Protein AF-A0A3C1BP02-F1 (afdb_monomer_lite)

Sequence (166 aa):
MTGGRTTGGRIFQALFARELRLVLRGGHLMPVLAFVFICVMLMPFGLGPELSLLQRLAPGLLWVIMLMAVLLSLDRMFQADFEDGSLDQLMLLPVALEWAVIAKVCAHFAGILLPVLAMMPLAGLLLNIRPDTVLPVLATLLAGAPALVMLGAIGAALAAGGGGAG

Radius of gyration: 18.83 Å; chains: 1; bounding box: 57×23×52 Å

Foldseek 3Di:
DDDPDPDPPVVLVVLLVVLLVCLQPVPQQVVLLVQLVVQLLCLCVVVDPPLVVLQVCLLVSLVVSLLVSLLSLLLCLCLVCLVVVVVVVLVVDPDDVVSNLVSNLVSSCVNRVVVSLVCQVVSCVSSVHDPVCSVVSSVVCVVCSSVSNVVSNVVSVVVSVVVPPD

Secondary structure (DSSP, 8-state):
---TT--HHHHHHHHHHHHHHHHHHSSTHHHHHHHHHHHHHHHHHHH-S-HHHHHHHHHHHHHHHHHHHHHHHHHHHHHHHHHTTHHHHHHHSSS-HHHHHHHHHHHHIIIIIHHHHHTHHHHHHHTT--HHHHHHHHHHHHHHHHHHHHHHHHHHHHHHHHHT--

Structure (mmCIF, N/CA/C/O backbone):
data_AF-A0A3C1BP02-F1
#
_entry.id   AF-A0A3C1BP02-F1
#
loop_
_atom_site.group_PDB
_atom_site.id
_atom_site.type_symbol
_atom_site.label_atom_id
_atom_site.label_alt_id
_atom_site.label_comp_id
_atom_site.label_asym_id
_atom_site.label_entity_id
_atom_site.label_seq_id
_atom_site.pdbx_PDB_ins_code
_atom_site.Cartn_x
_atom_site.Cartn_y
_atom_site.Cartn_z
_atom_site.occupancy
_atom_site.B_iso_or_equiv
_atom_site.auth_seq_id
_atom_site.auth_comp_id
_atom_site.auth_asym_id
_atom_site.auth_atom_id
_atom_site.pdbx_PDB_model_num
ATOM 1 N N . MET A 1 1 ? -36.016 -9.357 26.126 1.00 48.50 1 MET A N 1
ATOM 2 C CA . MET A 1 1 ? -35.647 -10.488 25.246 1.00 48.50 1 MET A CA 1
ATOM 3 C C . MET A 1 1 ? -36.179 -10.206 23.846 1.00 48.50 1 MET A C 1
ATOM 5 O O . MET A 1 1 ? -37.308 -10.560 23.549 1.00 48.50 1 MET A O 1
ATOM 9 N N . THR A 1 2 ? -35.412 -9.507 23.007 1.00 44.09 2 THR A N 1
ATOM 10 C CA . THR A 1 2 ? -35.818 -9.150 21.636 1.00 44.09 2 THR A CA 1
ATOM 11 C C . THR A 1 2 ? -34.584 -9.046 20.741 1.00 44.09 2 THR A C 1
ATOM 13 O O . THR A 1 2 ? -33.741 -8.184 20.963 1.00 44.09 2 THR A O 1
ATOM 16 N N . GLY A 1 3 ? -34.511 -9.896 19.710 1.00 42.16 3 GLY A N 1
ATOM 17 C CA . GLY A 1 3 ? -33.934 -9.503 18.417 1.00 42.16 3 GLY A CA 1
ATOM 18 C C . GLY A 1 3 ? -32.461 -9.812 18.123 1.00 42.16 3 GLY A C 1
ATOM 19 O O . GLY A 1 3 ? -31.779 -8.966 17.557 1.00 42.16 3 GLY A O 1
ATOM 20 N N . GLY A 1 4 ? -31.972 -11.019 18.423 1.00 55.09 4 GLY A N 1
ATOM 21 C CA . GLY A 1 4 ? -30.609 -11.488 18.114 1.00 55.09 4 GLY A CA 1
ATOM 22 C C . GLY A 1 4 ? -30.261 -11.717 16.629 1.00 55.09 4 GLY A C 1
ATOM 23 O O . GLY A 1 4 ? -29.740 -12.774 16.293 1.00 55.09 4 GLY A O 1
ATOM 24 N N . ARG A 1 5 ? -30.527 -10.765 15.722 1.00 57.31 5 ARG A N 1
ATOM 25 C CA . ARG A 1 5 ? -30.135 -10.866 14.294 1.00 57.31 5 ARG A CA 1
ATOM 26 C C . ARG A 1 5 ? -29.683 -9.553 13.640 1.00 57.31 5 ARG A C 1
ATOM 28 O O . ARG A 1 5 ? -29.678 -9.457 12.413 1.00 57.31 5 ARG A O 1
ATOM 35 N N . THR A 1 6 ? -29.231 -8.553 14.398 1.00 55.62 6 THR A N 1
ATOM 36 C CA . THR A 1 6 ? -28.548 -7.391 13.798 1.00 55.62 6 THR A CA 1
ATOM 37 C C . THR A 1 6 ? -27.096 -7.719 13.433 1.00 55.62 6 THR A C 1
ATOM 39 O O . THR A 1 6 ? -26.147 -7.283 14.067 1.00 55.62 6 THR A O 1
ATOM 42 N N . THR A 1 7 ? -26.968 -8.511 12.367 1.00 67.75 7 THR A N 1
ATOM 43 C CA . THR A 1 7 ? -26.174 -8.164 11.183 1.00 67.75 7 THR A CA 1
ATOM 44 C C . THR A 1 7 ? -24.673 -7.932 11.405 1.00 67.75 7 THR A C 1
ATOM 46 O O . THR A 1 7 ? -24.208 -6.797 11.332 1.00 67.75 7 THR A O 1
ATOM 49 N N . GLY A 1 8 ? -23.880 -9.004 11.532 1.00 70.69 8 GLY A N 1
ATOM 50 C CA . GLY A 1 8 ? -22.408 -8.916 11.473 1.00 70.69 8 GLY A CA 1
ATOM 51 C C . GLY A 1 8 ? -21.897 -8.103 10.269 1.00 70.69 8 GLY A C 1
ATOM 52 O O . GLY A 1 8 ? -20.952 -7.334 10.398 1.00 70.69 8 GLY A O 1
ATOM 53 N N . GLY A 1 9 ? -22.616 -8.139 9.138 1.00 80.38 9 GLY A N 1
ATOM 54 C CA . GLY A 1 9 ? -22.334 -7.285 7.980 1.00 80.38 9 GLY A CA 1
ATOM 55 C C . GLY A 1 9 ? -22.460 -5.774 8.234 1.00 80.38 9 GLY A C 1
ATOM 56 O O . GLY A 1 9 ? -21.659 -5.014 7.709 1.00 80.38 9 GLY A O 1
ATOM 57 N N . ARG A 1 10 ? -23.405 -5.313 9.067 1.00 84.38 10 ARG A N 1
ATOM 58 C CA . ARG A 1 10 ? -23.541 -3.883 9.415 1.00 84.38 10 ARG A CA 1
ATOM 59 C C . ARG A 1 10 ? -22.429 -3.424 10.349 1.00 84.38 10 ARG A C 1
ATOM 61 O O . ARG A 1 10 ? -21.936 -2.313 10.190 1.00 84.38 10 ARG A O 1
ATOM 68 N N . ILE A 1 11 ? -22.035 -4.280 11.292 1.00 85.56 11 ILE A N 1
ATOM 69 C CA . ILE A 1 11 ? -20.910 -4.010 12.195 1.00 85.56 11 ILE A CA 1
ATOM 70 C C . ILE A 1 11 ? -19.625 -3.903 11.372 1.00 85.56 11 ILE A C 1
ATOM 72 O O . ILE A 1 11 ? -18.924 -2.900 11.464 1.00 85.56 11 ILE A O 1
ATOM 76 N N . PHE A 1 12 ? -19.371 -4.874 10.490 1.00 87.62 12 PHE A N 1
ATOM 77 C CA . PHE A 1 12 ? -18.228 -4.843 9.582 1.00 87.62 12 PHE A CA 1
ATOM 78 C C . PHE A 1 12 ? -18.221 -3.594 8.694 1.00 87.62 12 PHE A C 1
ATOM 80 O O . PHE A 1 12 ? -17.201 -2.925 8.598 1.00 87.62 12 PHE A O 1
ATOM 87 N N . GLN A 1 13 ? -19.353 -3.239 8.078 1.00 89.44 13 GLN A N 1
ATOM 88 C CA . GLN A 1 13 ? -19.453 -2.038 7.243 1.00 89.44 13 GLN A CA 1
ATOM 89 C C . GLN A 1 13 ? -19.162 -0.754 8.028 1.00 89.44 13 GLN A C 1
ATOM 91 O O . GLN A 1 13 ? -18.476 0.128 7.514 1.00 89.44 13 GLN A O 1
ATOM 96 N N . ALA A 1 14 ? -19.660 -0.645 9.263 1.00 89.25 14 ALA A N 1
ATOM 97 C CA . ALA A 1 14 ? -19.401 0.508 10.119 1.00 89.25 14 ALA A CA 1
ATOM 98 C C . ALA A 1 14 ? -17.914 0.616 10.492 1.00 89.25 14 ALA A C 1
ATOM 100 O O . ALA A 1 14 ? -17.339 1.701 10.395 1.00 89.25 14 ALA A O 1
ATOM 101 N N . LEU A 1 15 ? -17.288 -0.509 10.853 1.00 89.56 15 LEU A N 1
ATOM 102 C CA . LEU A 1 15 ? -15.855 -0.578 11.136 1.00 89.56 15 LEU A CA 1
ATOM 103 C C . LEU A 1 15 ? -15.041 -0.235 9.888 1.00 89.56 15 LEU A C 1
ATOM 105 O O . LEU A 1 15 ? -14.241 0.689 9.923 1.00 89.56 15 LEU A O 1
ATOM 109 N N . PHE A 1 16 ? -15.310 -0.877 8.752 1.00 92.44 16 PHE A N 1
ATOM 110 C CA . PHE A 1 16 ? -14.607 -0.617 7.497 1.00 92.44 16 PHE A CA 1
ATOM 111 C C . PHE A 1 16 ? -14.701 0.855 7.072 1.00 92.44 16 PHE A C 1
ATOM 113 O O . PHE A 1 16 ? -13.697 1.456 6.702 1.00 92.44 16 PHE A O 1
ATOM 120 N N . ALA A 1 17 ? -15.884 1.471 7.159 1.00 92.56 17 ALA A N 1
ATOM 121 C CA . ALA A 1 17 ? -16.063 2.880 6.810 1.00 92.56 17 ALA A CA 1
ATOM 122 C C . ALA A 1 17 ? -15.319 3.831 7.765 1.00 92.56 17 ALA A C 1
ATOM 124 O O . ALA A 1 17 ? -14.818 4.871 7.326 1.00 92.56 17 ALA A O 1
ATOM 125 N N . ARG A 1 18 ? -15.243 3.489 9.060 1.00 91.31 18 ARG A N 1
ATOM 126 C CA . ARG A 1 18 ? -14.419 4.206 10.043 1.00 91.31 18 ARG A CA 1
ATOM 127 C C . ARG A 1 18 ? -12.943 4.093 9.674 1.00 91.31 18 ARG A C 1
ATOM 129 O O . ARG A 1 18 ? -12.298 5.123 9.505 1.00 91.31 18 ARG A O 1
ATOM 136 N N . GLU A 1 19 ? -12.445 2.873 9.505 1.00 91.44 19 GLU A N 1
ATOM 137 C CA . GLU A 1 19 ? -11.040 2.597 9.198 1.00 91.44 19 GLU A CA 1
ATOM 138 C C . GLU A 1 19 ? -10.611 3.256 7.886 1.00 91.44 19 GLU A C 1
ATOM 140 O O . GLU A 1 19 ? -9.595 3.941 7.837 1.00 91.44 19 GLU A O 1
ATOM 145 N N . LEU A 1 20 ? -11.430 3.166 6.835 1.00 91.50 20 LEU A N 1
ATOM 146 C CA . LEU A 1 20 ? -11.126 3.791 5.549 1.00 91.50 20 LEU A CA 1
ATOM 147 C C . LEU A 1 20 ? -11.023 5.315 5.679 1.00 91.50 20 LEU A C 1
ATOM 149 O O . LEU A 1 20 ? -10.148 5.942 5.087 1.00 91.50 20 LEU A O 1
ATOM 153 N N . ARG A 1 21 ? -11.892 5.930 6.488 1.00 91.75 21 ARG A N 1
ATOM 154 C CA . ARG A 1 21 ? -11.830 7.370 6.761 1.00 91.75 21 ARG A CA 1
ATOM 155 C C . ARG A 1 21 ? -10.572 7.746 7.543 1.00 91.75 21 ARG A C 1
ATOM 157 O O . ARG A 1 21 ? -10.006 8.801 7.268 1.00 91.75 21 ARG A O 1
ATOM 164 N N . LEU A 1 22 ? -10.155 6.921 8.503 1.00 88.69 22 LEU A N 1
ATOM 165 C CA . LEU A 1 22 ? -8.919 7.128 9.259 1.00 88.69 22 LEU A CA 1
ATOM 166 C C . LEU A 1 22 ? -7.699 7.028 8.340 1.00 88.69 22 LEU A C 1
ATOM 168 O O . LEU A 1 22 ? -6.879 7.943 8.332 1.00 88.69 22 LEU A O 1
ATOM 172 N N . VAL A 1 23 ? -7.647 6.003 7.483 1.00 88.75 23 VAL A N 1
ATOM 173 C CA . VAL A 1 23 ? -6.588 5.819 6.479 1.00 88.75 23 VAL A CA 1
ATOM 174 C C . VAL A 1 23 ? -6.457 7.057 5.583 1.00 88.75 23 VAL A C 1
ATOM 176 O O . VAL A 1 23 ? -5.385 7.641 5.448 1.00 88.75 23 VAL A O 1
ATOM 179 N N . LEU A 1 24 ? -7.575 7.538 5.036 1.00 87.75 24 LEU A N 1
ATOM 180 C CA . LEU A 1 24 ? -7.572 8.683 4.123 1.00 87.75 24 LEU A CA 1
ATOM 181 C C . LEU A 1 24 ? -7.225 10.020 4.802 1.00 87.75 24 LEU A C 1
ATOM 183 O O . LEU A 1 24 ? -6.690 10.913 4.148 1.00 87.75 24 LEU A O 1
ATOM 187 N N . ARG A 1 25 ? -7.524 10.186 6.097 1.00 87.56 25 ARG A N 1
ATOM 188 C CA . ARG A 1 25 ? -7.231 11.424 6.846 1.00 87.56 25 ARG A CA 1
ATOM 189 C C . ARG A 1 25 ? -5.865 11.415 7.522 1.00 87.56 25 ARG A C 1
ATOM 191 O O . ARG A 1 25 ? -5.330 12.487 7.781 1.00 87.56 25 ARG A O 1
ATOM 198 N N . GLY A 1 26 ? -5.293 10.241 7.775 1.00 80.69 26 GLY A N 1
ATOM 199 C CA . GLY A 1 26 ? -4.031 10.076 8.494 1.00 80.69 26 GLY A CA 1
ATOM 200 C C . GLY A 1 26 ? -2.782 10.492 7.714 1.00 80.69 26 GLY A C 1
ATOM 201 O O . GLY A 1 26 ? -1.680 10.264 8.196 1.00 80.69 26 GLY A O 1
ATOM 202 N N . GLY A 1 27 ? -2.914 11.032 6.496 1.00 84.44 27 GLY A N 1
ATOM 203 C CA . GLY A 1 27 ? -1.818 11.654 5.736 1.00 84.44 27 GLY A CA 1
ATOM 204 C C . GLY A 1 27 ? -0.707 10.720 5.232 1.00 84.44 27 GLY A C 1
ATOM 205 O O . GLY A 1 27 ? 0.168 11.163 4.495 1.00 84.44 27 GLY A O 1
ATOM 206 N N . HIS A 1 28 ? -0.743 9.431 5.563 1.00 85.50 28 HIS A N 1
ATOM 207 C CA . HIS A 1 28 ? 0.298 8.447 5.236 1.00 85.50 28 HIS A CA 1
ATOM 208 C C . HIS A 1 28 ? 0.231 7.928 3.795 1.00 85.50 28 HIS A C 1
ATOM 210 O O . HIS A 1 28 ? 1.200 7.349 3.310 1.00 85.50 28 HIS A O 1
ATOM 216 N N . LEU A 1 29 ? -0.864 8.183 3.072 1.00 90.88 29 LEU A N 1
ATOM 217 C CA . LEU A 1 29 ? -0.961 7.848 1.651 1.00 90.88 29 LEU A CA 1
ATOM 218 C C . LEU A 1 29 ? 0.102 8.583 0.820 1.00 90.88 29 LEU A C 1
ATOM 220 O O . LEU A 1 29 ? 0.770 7.968 -0.007 1.00 90.88 29 LEU A O 1
ATOM 224 N N . MET A 1 30 ? 0.283 9.887 1.045 1.00 92.94 30 MET A N 1
ATOM 225 C CA . MET A 1 30 ? 1.169 10.706 0.212 1.00 92.94 30 MET A CA 1
ATOM 226 C C . MET A 1 30 ? 2.645 10.271 0.305 1.00 92.94 30 MET A C 1
ATOM 228 O O . MET A 1 30 ? 3.256 10.092 -0.749 1.00 92.94 30 MET A O 1
ATOM 232 N N . PRO A 1 31 ? 3.221 10.011 1.500 1.00 93.56 31 PRO A N 1
ATOM 233 C CA . PRO A 1 31 ? 4.562 9.435 1.615 1.00 93.56 31 PRO A CA 1
ATOM 234 C C . PRO A 1 31 ? 4.720 8.086 0.904 1.00 93.56 31 PRO A C 1
ATOM 236 O O . PRO A 1 31 ? 5.730 7.870 0.240 1.00 93.56 31 PRO A O 1
ATOM 239 N N . VAL A 1 32 ? 3.726 7.194 0.996 1.00 94.62 32 VAL A N 1
ATOM 240 C CA . VAL A 1 32 ? 3.774 5.875 0.341 1.00 94.62 32 VAL A CA 1
ATOM 241 C C . VAL A 1 32 ? 3.761 6.019 -1.182 1.00 94.62 32 VAL A C 1
ATOM 243 O O . VAL A 1 32 ? 4.578 5.399 -1.863 1.00 94.62 32 VAL A O 1
ATOM 246 N N . LEU A 1 33 ? 2.889 6.871 -1.730 1.00 95.38 33 LEU A N 1
ATOM 247 C CA . LEU A 1 33 ? 2.854 7.141 -3.171 1.00 95.38 33 LEU A CA 1
ATOM 248 C C . LEU A 1 33 ? 4.142 7.811 -3.656 1.00 95.38 33 LEU A C 1
ATOM 250 O O . LEU A 1 33 ? 4.671 7.430 -4.699 1.00 95.38 33 LEU A O 1
ATOM 254 N N . ALA A 1 34 ? 4.675 8.768 -2.891 1.00 95.81 34 ALA A N 1
ATOM 255 C CA . ALA A 1 34 ? 5.943 9.415 -3.203 1.00 95.81 34 ALA A CA 1
ATOM 256 C C . ALA A 1 34 ? 7.097 8.403 -3.217 1.00 95.81 34 ALA A C 1
ATOM 258 O O . ALA A 1 34 ? 7.886 8.401 -4.157 1.00 95.81 34 ALA A O 1
ATOM 259 N N . PHE A 1 35 ? 7.163 7.506 -2.229 1.00 95.75 35 PHE A N 1
ATOM 260 C CA . PHE A 1 35 ? 8.159 6.438 -2.177 1.00 95.75 35 PHE A CA 1
ATOM 261 C C . PHE A 1 35 ? 8.087 5.535 -3.414 1.00 95.75 35 PHE A C 1
ATOM 263 O O . PHE A 1 35 ? 9.090 5.361 -4.103 1.00 95.75 35 PHE A O 1
ATOM 270 N N . VAL A 1 36 ? 6.897 5.021 -3.747 1.00 95.88 36 VAL A N 1
ATOM 271 C CA . VAL A 1 36 ? 6.694 4.175 -4.936 1.00 95.88 36 VAL A CA 1
ATOM 272 C C . VAL A 1 36 ? 7.108 4.916 -6.205 1.00 95.88 36 VAL A C 1
ATOM 274 O O . VAL A 1 36 ? 7.849 4.370 -7.021 1.00 95.88 36 VAL A O 1
ATOM 277 N N . PHE A 1 37 ? 6.673 6.167 -6.358 1.00 95.88 37 PHE A N 1
ATOM 278 C CA . PHE A 1 37 ? 7.008 6.996 -7.511 1.00 95.88 37 PHE A CA 1
ATOM 279 C C . PHE A 1 37 ? 8.518 7.209 -7.651 1.00 95.88 37 PHE A C 1
ATOM 281 O O . PHE A 1 37 ? 9.065 7.011 -8.736 1.00 95.88 37 PHE A O 1
ATOM 288 N N . ILE A 1 38 ? 9.199 7.563 -6.557 1.00 95.88 38 ILE A N 1
ATOM 289 C CA . ILE A 1 38 ? 10.652 7.755 -6.530 1.00 95.88 38 ILE A CA 1
ATOM 290 C C . ILE A 1 38 ? 11.363 6.450 -6.885 1.00 95.88 38 ILE A C 1
ATOM 292 O O . ILE A 1 38 ? 12.239 6.466 -7.745 1.00 95.88 38 ILE A O 1
ATOM 296 N N . CYS A 1 39 ? 10.977 5.318 -6.289 1.00 95.62 39 CYS A N 1
ATOM 297 C CA . CYS A 1 39 ? 11.580 4.023 -6.600 1.00 95.62 39 CYS A CA 1
ATOM 298 C C . CYS A 1 39 ? 11.449 3.678 -8.084 1.00 95.62 39 CYS A C 1
ATOM 300 O O . CYS A 1 39 ? 12.441 3.317 -8.709 1.00 95.62 39 CYS A O 1
ATOM 302 N N . VAL A 1 40 ? 10.252 3.822 -8.658 1.00 94.50 40 VAL A N 1
ATOM 303 C CA . VAL A 1 40 ? 10.009 3.565 -10.084 1.00 94.50 40 VAL A CA 1
ATOM 304 C C . VAL A 1 40 ? 10.848 4.495 -10.960 1.00 94.50 40 VAL A C 1
ATOM 306 O O . VAL A 1 40 ? 11.466 4.028 -11.913 1.00 94.50 40 VAL A O 1
ATOM 309 N N . MET A 1 41 ? 10.910 5.788 -10.625 1.00 93.50 41 MET A N 1
ATOM 310 C CA . MET A 1 41 ? 11.727 6.762 -11.353 1.00 93.50 41 MET A CA 1
ATOM 311 C C . MET A 1 41 ? 13.217 6.458 -11.274 1.00 93.50 41 MET A C 1
ATOM 313 O O . MET A 1 41 ? 13.931 6.726 -12.231 1.00 93.50 41 MET A O 1
ATOM 317 N N . LEU A 1 42 ? 13.693 5.903 -10.161 1.00 93.50 42 LEU A N 1
ATOM 318 C CA . LEU A 1 42 ? 15.108 5.624 -9.952 1.00 93.50 42 LEU A CA 1
ATOM 319 C C . LEU A 1 42 ? 15.582 4.367 -10.697 1.00 93.50 42 LEU A C 1
ATOM 321 O O . LEU A 1 42 ? 16.764 4.271 -11.020 1.00 93.50 42 LEU A O 1
ATOM 325 N N . MET A 1 43 ? 14.689 3.420 -11.009 1.00 91.19 43 MET A N 1
ATOM 326 C CA . MET A 1 43 ? 15.066 2.145 -11.641 1.00 91.19 43 MET A CA 1
ATOM 327 C C . MET A 1 43 ? 15.786 2.301 -12.993 1.00 91.19 43 MET A C 1
ATOM 329 O O . MET A 1 43 ? 16.837 1.678 -13.154 1.00 91.19 43 MET A O 1
ATOM 333 N N . PRO A 1 44 ? 15.319 3.132 -13.948 1.00 88.44 44 PRO A N 1
ATOM 334 C CA . PRO A 1 44 ? 16.053 3.368 -15.193 1.00 88.44 44 PRO A CA 1
ATOM 335 C C . PRO A 1 44 ? 17.451 3.963 -14.968 1.00 88.44 44 PRO A C 1
ATOM 337 O O . PRO A 1 44 ? 18.394 3.603 -15.667 1.00 88.44 44 PRO A O 1
ATOM 340 N N . PHE A 1 45 ? 17.613 4.840 -13.970 1.00 88.50 45 PHE A N 1
ATOM 341 C CA . PHE A 1 45 ? 18.916 5.433 -13.646 1.00 88.50 45 PHE A CA 1
ATOM 342 C C . PHE A 1 45 ? 19.859 4.440 -12.960 1.00 88.50 45 PHE A C 1
ATOM 344 O O . PHE A 1 45 ? 21.063 4.489 -13.190 1.00 88.50 45 PHE A O 1
ATOM 351 N N . GLY A 1 46 ? 19.323 3.538 -12.133 1.00 87.38 46 GLY A N 1
ATOM 352 C CA . GLY A 1 46 ? 20.109 2.532 -11.418 1.00 87.38 46 GLY A CA 1
ATOM 353 C C . GLY A 1 46 ? 20.564 1.365 -12.296 1.00 87.38 46 GLY A C 1
ATOM 354 O O . GLY A 1 46 ? 21.659 0.847 -12.099 1.00 87.38 46 GLY A O 1
ATOM 355 N N . LEU A 1 47 ? 19.742 0.954 -13.267 1.00 85.94 47 LEU A N 1
ATOM 356 C CA . LEU A 1 47 ? 20.025 -0.189 -14.146 1.00 85.94 47 LEU A CA 1
ATOM 357 C C . LEU A 1 47 ? 20.750 0.200 -15.444 1.00 85.94 47 LEU A C 1
ATOM 359 O O . LEU A 1 47 ? 21.303 -0.668 -16.117 1.00 85.94 47 LEU A O 1
ATOM 363 N N . GLY A 1 48 ? 20.785 1.490 -15.783 1.00 81.06 48 GLY A N 1
ATOM 364 C CA . GLY A 1 48 ? 21.435 1.994 -16.990 1.00 81.06 48 GLY A CA 1
ATOM 365 C C . GLY A 1 48 ? 20.563 1.889 -18.253 1.00 81.06 48 GLY A C 1
ATOM 366 O O . GLY A 1 48 ? 19.395 1.508 -18.190 1.00 81.06 48 GLY A O 1
ATOM 367 N N . PRO A 1 49 ? 21.110 2.242 -19.432 1.00 80.81 49 PRO A N 1
ATOM 368 C CA . PRO A 1 49 ? 20.339 2.415 -20.668 1.00 80.81 49 PRO A CA 1
ATOM 369 C C . PRO A 1 49 ? 19.894 1.099 -21.333 1.00 80.81 49 PRO A C 1
ATOM 371 O O . PRO A 1 49 ? 19.288 1.128 -22.406 1.00 80.81 49 PRO A O 1
ATOM 374 N N . GLU A 1 50 ? 20.197 -0.062 -20.744 1.00 88.50 50 GLU A N 1
ATOM 375 C CA . GLU A 1 50 ? 19.852 -1.360 -21.322 1.00 88.50 50 GLU A CA 1
ATOM 376 C C . GLU A 1 50 ? 18.364 -1.690 -21.121 1.00 88.50 50 GLU A C 1
ATOM 378 O O . GLU A 1 50 ? 17.934 -2.344 -20.169 1.00 88.50 50 GLU A O 1
ATOM 383 N N . LEU A 1 51 ? 17.561 -1.244 -22.082 1.00 84.81 51 LEU A N 1
ATOM 384 C CA . LEU A 1 51 ? 16.105 -1.340 -22.057 1.00 84.81 51 LEU A CA 1
ATOM 385 C C . LEU A 1 51 ? 15.581 -2.784 -21.979 1.00 84.81 51 LEU A C 1
ATOM 387 O O . LEU A 1 51 ? 14.555 -3.036 -21.350 1.00 84.81 51 LEU A O 1
ATOM 391 N N . SER A 1 52 ? 16.294 -3.739 -22.583 1.00 88.38 52 SER A N 1
ATOM 392 C CA . SER A 1 52 ? 15.981 -5.173 -22.524 1.00 88.38 52 SER A CA 1
ATOM 393 C C . SER A 1 52 ? 16.101 -5.741 -21.113 1.00 88.38 52 SER A C 1
ATOM 395 O O . SER A 1 52 ? 15.284 -6.572 -20.710 1.00 88.38 52 SER A O 1
ATOM 397 N N . LEU A 1 53 ? 17.108 -5.298 -20.361 1.00 88.81 53 LEU A N 1
ATOM 398 C CA . LEU A 1 53 ? 17.318 -5.704 -18.978 1.00 88.81 53 LEU A CA 1
ATOM 399 C C . LEU A 1 53 ? 16.254 -5.073 -18.076 1.00 88.81 53 LEU A C 1
ATOM 401 O O . LEU A 1 53 ? 15.611 -5.788 -17.306 1.00 88.81 53 LEU A O 1
ATOM 405 N N . LEU A 1 54 ? 15.989 -3.773 -18.247 1.00 88.75 54 LEU A N 1
ATOM 406 C CA . LEU A 1 54 ? 14.934 -3.060 -17.522 1.00 88.75 54 LEU A CA 1
ATOM 407 C C . LEU A 1 54 ? 13.568 -3.738 -17.707 1.00 88.75 54 LEU A C 1
ATOM 409 O O . LEU A 1 54 ? 12.905 -4.065 -16.726 1.00 88.75 54 LEU A O 1
ATOM 413 N N . GLN A 1 55 ? 13.193 -4.048 -18.951 1.00 90.75 55 GLN A N 1
ATOM 414 C CA . GLN A 1 55 ? 11.947 -4.744 -19.286 1.00 90.75 55 GLN A CA 1
ATOM 415 C C . GLN A 1 55 ? 11.808 -6.113 -18.622 1.00 90.75 55 GLN A C 1
ATOM 417 O O . GLN A 1 55 ? 10.719 -6.486 -18.184 1.00 90.75 55 GLN A O 1
ATOM 422 N N . ARG A 1 56 ? 12.899 -6.883 -18.574 1.00 91.12 56 ARG A N 1
ATOM 423 C CA . ARG A 1 56 ? 12.909 -8.227 -17.984 1.00 91.12 56 ARG A CA 1
ATOM 424 C C . ARG A 1 56 ? 12.779 -8.189 -16.466 1.00 91.12 56 ARG A C 1
ATOM 426 O O . ARG A 1 56 ? 12.126 -9.062 -15.902 1.00 91.12 56 ARG A O 1
ATOM 433 N N . LEU A 1 57 ? 13.388 -7.200 -15.815 1.00 92.94 57 LEU A N 1
ATOM 434 C CA . LEU A 1 57 ? 13.376 -7.069 -14.357 1.00 92.94 57 LEU A CA 1
ATOM 435 C C . LEU A 1 57 ? 12.139 -6.337 -13.829 1.00 92.94 57 LEU A C 1
ATOM 437 O O . LEU A 1 57 ? 11.730 -6.586 -12.696 1.00 92.94 57 LEU A O 1
ATOM 441 N N . ALA A 1 58 ? 11.520 -5.470 -14.634 1.00 91.88 58 ALA A N 1
ATOM 442 C CA . ALA A 1 58 ? 10.428 -4.597 -14.216 1.00 91.88 58 ALA A CA 1
ATOM 443 C C . ALA A 1 58 ? 9.278 -5.304 -13.465 1.00 91.88 58 ALA A C 1
ATOM 445 O O . ALA A 1 58 ? 8.908 -4.806 -12.401 1.00 91.88 58 ALA A O 1
ATOM 446 N N . PRO A 1 59 ? 8.751 -6.473 -13.896 1.00 92.88 59 PRO A N 1
ATOM 447 C CA . PRO A 1 59 ? 7.729 -7.197 -13.131 1.00 92.88 59 PRO A CA 1
ATOM 448 C C . PRO A 1 59 ? 8.158 -7.541 -11.698 1.00 92.88 59 PRO A C 1
ATOM 450 O O . PRO A 1 59 ? 7.384 -7.372 -10.756 1.00 92.88 59 PRO A O 1
ATOM 453 N N . GLY A 1 60 ? 9.401 -8.001 -11.529 1.00 93.81 60 GLY A N 1
ATOM 454 C CA . GLY A 1 60 ? 9.963 -8.334 -10.221 1.00 93.81 60 GLY A CA 1
ATOM 455 C C . GLY A 1 60 ? 10.230 -7.088 -9.379 1.00 93.81 60 GLY A C 1
ATOM 456 O O . GLY A 1 60 ? 9.926 -7.069 -8.189 1.00 93.81 60 GLY A O 1
ATOM 457 N N . LEU A 1 61 ? 10.725 -6.016 -10.001 1.00 94.12 61 LEU A N 1
ATOM 458 C CA . LEU A 1 61 ? 10.965 -4.740 -9.325 1.00 94.12 61 LEU A CA 1
ATOM 459 C C . LEU A 1 61 ? 9.670 -4.130 -8.790 1.00 94.12 61 LEU A C 1
ATOM 461 O O . LEU A 1 61 ? 9.651 -3.670 -7.654 1.00 94.12 61 LEU A O 1
ATOM 465 N N . LEU A 1 62 ? 8.574 -4.179 -9.553 1.00 94.75 62 LEU A N 1
ATOM 466 C CA . LEU A 1 62 ? 7.271 -3.701 -9.082 1.00 94.75 62 LEU A CA 1
ATOM 467 C C . LEU A 1 62 ? 6.777 -4.479 -7.857 1.00 94.75 62 LEU A C 1
ATOM 469 O O . LEU A 1 62 ? 6.209 -3.881 -6.948 1.00 94.75 62 LEU A O 1
ATOM 473 N N . TRP A 1 63 ? 7.050 -5.783 -7.786 1.00 95.19 63 TRP A N 1
ATOM 474 C CA . TRP A 1 63 ? 6.766 -6.592 -6.600 1.00 95.19 63 TRP A CA 1
ATOM 475 C C . TRP A 1 63 ? 7.595 -6.176 -5.383 1.00 95.19 63 TRP A C 1
ATOM 477 O O . TRP A 1 63 ? 7.048 -6.038 -4.290 1.00 95.19 63 TRP A O 1
ATOM 487 N N . VAL A 1 64 ? 8.894 -5.929 -5.565 1.00 95.00 64 VAL A N 1
ATOM 488 C CA . VAL A 1 64 ? 9.771 -5.444 -4.488 1.00 95.00 64 VAL A CA 1
ATOM 489 C C . VAL A 1 64 ? 9.321 -4.066 -4.000 1.00 95.00 64 VAL A C 1
ATOM 491 O O . VAL A 1 64 ? 9.201 -3.845 -2.797 1.00 95.00 64 VAL A O 1
ATOM 494 N N . ILE A 1 65 ? 9.011 -3.152 -4.922 1.00 95.19 65 ILE A N 1
ATOM 495 C CA . ILE A 1 65 ? 8.518 -1.808 -4.602 1.00 95.19 65 ILE A CA 1
ATOM 496 C C . ILE A 1 65 ? 7.179 -1.891 -3.858 1.00 95.19 65 ILE A C 1
ATOM 498 O O . ILE A 1 65 ? 7.008 -1.213 -2.847 1.00 95.19 65 ILE A O 1
ATOM 502 N N . MET A 1 66 ? 6.256 -2.750 -4.304 1.00 94.31 66 MET A N 1
ATOM 503 C CA . MET A 1 66 ? 4.983 -2.997 -3.620 1.00 94.31 66 MET A CA 1
ATOM 504 C C . MET A 1 66 ? 5.204 -3.522 -2.200 1.00 94.31 66 MET A C 1
ATOM 506 O O . MET A 1 66 ? 4.577 -3.036 -1.264 1.00 94.31 66 MET A O 1
ATOM 510 N N . LEU A 1 67 ? 6.112 -4.483 -2.015 1.00 94.19 67 LEU A N 1
ATOM 511 C CA . LEU A 1 67 ? 6.437 -5.032 -0.700 1.00 94.19 67 LEU A CA 1
ATOM 512 C C . LEU A 1 67 ? 6.973 -3.942 0.235 1.00 94.19 67 LEU A C 1
ATOM 514 O O . LEU A 1 67 ? 6.506 -3.821 1.364 1.00 94.19 67 LEU A O 1
ATOM 518 N N . MET A 1 68 ? 7.901 -3.113 -0.240 1.00 94.06 68 MET A N 1
ATOM 519 C CA . MET A 1 68 ? 8.443 -1.995 0.537 1.00 94.06 68 MET A CA 1
ATOM 520 C C . MET A 1 68 ? 7.370 -0.948 0.867 1.00 94.06 68 MET A C 1
ATOM 522 O O . MET A 1 68 ? 7.315 -0.465 1.995 1.00 94.06 68 MET A O 1
ATOM 526 N N . ALA A 1 69 ? 6.474 -0.646 -0.077 1.00 92.94 69 ALA A N 1
ATOM 527 C CA . ALA A 1 69 ? 5.335 0.244 0.144 1.00 92.94 69 ALA A CA 1
ATOM 528 C C . ALA A 1 69 ? 4.373 -0.308 1.209 1.00 92.94 69 ALA A C 1
ATOM 530 O O . ALA A 1 69 ? 3.920 0.439 2.078 1.00 92.94 69 ALA A O 1
ATOM 531 N N . VAL A 1 70 ? 4.106 -1.620 1.182 1.00 91.69 70 VAL A N 1
ATOM 532 C CA . VAL A 1 70 ? 3.325 -2.314 2.213 1.00 91.69 70 VAL A CA 1
ATOM 533 C C . VAL A 1 70 ? 4.003 -2.163 3.573 1.00 91.69 70 VAL A C 1
ATOM 535 O O . VAL A 1 70 ? 3.357 -1.667 4.492 1.00 91.69 70 VAL A O 1
ATOM 538 N N . LEU A 1 71 ? 5.294 -2.490 3.702 1.00 89.88 71 LEU A N 1
ATOM 539 C CA . LEU A 1 71 ? 6.020 -2.353 4.973 1.00 89.88 71 LEU A CA 1
ATOM 540 C C . LEU A 1 71 ? 5.982 -0.918 5.515 1.00 89.88 71 LEU A C 1
ATOM 542 O O . LEU A 1 71 ? 5.661 -0.717 6.683 1.00 89.88 71 LEU A O 1
ATOM 546 N N . LEU A 1 72 ? 6.233 0.073 4.656 1.00 90.50 72 LEU A N 1
ATOM 547 C CA . LEU A 1 72 ? 6.202 1.488 5.027 1.00 90.50 72 LEU A CA 1
ATOM 548 C C . LEU A 1 72 ? 4.817 1.925 5.526 1.00 90.50 72 LEU A C 1
ATOM 550 O O . LEU A 1 72 ? 4.704 2.693 6.476 1.00 90.50 72 LEU A O 1
ATOM 554 N N . SER A 1 73 ? 3.755 1.439 4.883 1.00 89.06 73 SER A N 1
ATOM 555 C CA . SER A 1 73 ? 2.380 1.785 5.250 1.00 89.06 73 SER A CA 1
ATOM 556 C C . SER A 1 73 ? 1.912 1.123 6.550 1.00 89.06 73 SER A C 1
ATOM 558 O O . SER A 1 73 ? 1.065 1.674 7.252 1.00 89.06 73 SER A O 1
ATOM 560 N N . LEU A 1 74 ? 2.447 -0.057 6.870 1.00 84.94 74 LEU A N 1
ATOM 561 C CA . LEU A 1 74 ? 1.989 -0.876 7.989 1.00 84.94 74 LEU A CA 1
ATOM 562 C C . LEU A 1 74 ? 2.532 -0.432 9.342 1.00 84.94 74 LEU A C 1
ATOM 564 O O . LEU A 1 74 ? 1.856 -0.653 10.345 1.00 84.94 74 LEU A O 1
ATOM 568 N N . ASP A 1 75 ? 3.690 0.228 9.368 1.00 79.00 75 ASP A N 1
ATOM 569 C CA . ASP A 1 75 ? 4.277 0.802 10.584 1.00 79.00 75 ASP A CA 1
ATOM 570 C C . ASP A 1 75 ? 3.261 1.673 11.343 1.00 79.00 75 ASP A C 1
ATOM 572 O O . ASP A 1 75 ? 3.102 1.572 12.554 1.00 79.00 75 ASP A O 1
ATOM 576 N N . ARG A 1 76 ? 2.449 2.441 10.609 1.00 76.31 76 ARG A N 1
ATOM 577 C CA . ARG A 1 76 ? 1.412 3.306 11.185 1.00 76.31 76 ARG A CA 1
ATOM 578 C C . ARG A 1 76 ? 0.062 2.631 11.402 1.00 76.31 76 ARG A C 1
ATOM 580 O O . ARG A 1 76 ? -0.787 3.210 12.074 1.00 76.31 76 ARG A O 1
ATOM 587 N N . MET A 1 77 ? -0.153 1.428 10.868 1.00 81.00 77 MET A N 1
ATOM 588 C CA . MET A 1 77 ? -1.481 0.808 10.832 1.00 81.00 77 MET A CA 1
ATOM 589 C C . MET A 1 77 ? -2.021 0.484 12.232 1.00 81.00 77 MET A C 1
ATOM 591 O O . MET A 1 77 ? -3.220 0.636 12.464 1.00 81.00 77 MET A O 1
ATOM 595 N N . PHE A 1 78 ? -1.161 0.060 13.164 1.00 81.69 78 PHE A N 1
ATOM 596 C CA . PHE A 1 78 ? -1.533 -0.186 14.567 1.00 81.69 78 PHE A CA 1
ATOM 597 C C . PHE A 1 78 ? -0.915 0.809 15.550 1.00 81.69 78 PHE A C 1
ATOM 599 O O . PHE A 1 78 ? -1.503 1.032 16.603 1.00 81.69 78 PHE A O 1
ATOM 606 N N . GLN A 1 79 ? 0.209 1.445 15.202 1.00 79.38 79 GLN A N 1
ATOM 607 C CA . GLN A 1 79 ? 0.833 2.452 16.065 1.00 79.38 79 GLN A CA 1
ATOM 608 C C . GLN A 1 79 ? -0.093 3.642 16.323 1.00 79.38 79 GLN A C 1
ATOM 610 O O . GLN A 1 79 ? -0.228 4.058 17.464 1.00 79.38 79 GLN A O 1
ATOM 615 N N . ALA A 1 80 ? -0.811 4.130 15.303 1.00 79.75 80 ALA A N 1
ATOM 616 C CA . ALA A 1 80 ? -1.747 5.243 15.485 1.00 79.75 80 ALA A CA 1
ATOM 617 C C . ALA A 1 80 ? -2.873 4.908 16.484 1.00 79.75 80 ALA A C 1
ATOM 619 O O . ALA A 1 80 ? -3.248 5.734 17.308 1.00 79.75 80 ALA A O 1
ATOM 620 N N . ASP A 1 81 ? -3.383 3.674 16.458 1.00 80.75 81 ASP A N 1
ATOM 621 C CA . ASP A 1 81 ? -4.408 3.230 17.408 1.00 80.75 81 ASP A CA 1
ATOM 622 C C . ASP A 1 81 ? -3.865 3.060 18.827 1.00 80.75 81 ASP A C 1
ATOM 624 O O . ASP A 1 81 ? -4.619 3.221 19.789 1.00 80.75 81 ASP A O 1
ATOM 628 N N . PHE A 1 82 ? -2.595 2.671 18.944 1.00 80.00 82 PHE A N 1
ATOM 629 C CA . PHE A 1 82 ? -1.910 2.515 20.218 1.00 80.00 82 PHE A CA 1
ATOM 630 C C . PHE A 1 82 ? -1.633 3.883 20.856 1.00 80.00 82 PHE A C 1
ATOM 632 O O . PHE A 1 82 ? -2.004 4.100 22.005 1.00 80.00 82 PHE A O 1
ATOM 639 N N . GLU A 1 83 ? -1.076 4.825 20.089 1.00 80.88 83 GLU A N 1
ATOM 640 C CA . GLU A 1 83 ? -0.795 6.201 20.522 1.00 80.88 83 GLU A CA 1
ATOM 641 C C . GLU A 1 83 ? -2.070 6.944 20.964 1.00 80.88 83 GLU A C 1
ATOM 643 O O . GLU A 1 83 ? -2.055 7.646 21.975 1.00 80.88 83 GLU A O 1
ATOM 648 N N . ASP A 1 84 ? -3.190 6.740 20.260 1.00 80.38 84 ASP A N 1
ATOM 649 C CA . ASP A 1 84 ? -4.473 7.391 20.563 1.00 80.38 84 ASP A CA 1
ATOM 650 C C . ASP A 1 84 ? -5.322 6.630 21.611 1.00 80.38 84 ASP A C 1
ATOM 652 O O . ASP A 1 84 ? -6.450 7.034 21.909 1.00 80.38 84 ASP A O 1
ATOM 656 N N . GLY A 1 85 ? -4.839 5.500 22.148 1.00 81.06 85 GLY A N 1
ATOM 657 C CA . GLY A 1 85 ? -5.569 4.656 23.112 1.00 81.06 85 GLY A CA 1
ATOM 658 C C . GLY A 1 85 ? -6.814 3.953 22.544 1.00 81.06 85 GLY A C 1
ATOM 659 O O . GLY A 1 85 ? -7.571 3.303 23.270 1.00 81.06 85 GLY A O 1
ATOM 660 N N . SER A 1 86 ? -7.046 4.046 21.229 1.00 82.25 86 SER A N 1
ATOM 661 C CA . SER A 1 86 ? -8.166 3.387 20.548 1.00 82.25 86 SER A CA 1
ATOM 662 C C . SER A 1 86 ? -8.053 1.863 20.600 1.00 82.25 86 SER A C 1
ATOM 664 O O . SER A 1 86 ? -9.073 1.185 20.456 1.00 82.25 86 SER A O 1
ATOM 666 N N . LEU A 1 87 ? -6.843 1.325 20.767 1.00 79.88 87 LEU A N 1
ATOM 667 C CA . LEU A 1 87 ? -6.591 -0.113 20.852 1.00 79.88 87 LEU A CA 1
ATOM 668 C C . LEU A 1 87 ? -7.222 -0.707 22.121 1.00 79.88 87 LEU A C 1
ATOM 670 O O . LEU A 1 87 ? -8.007 -1.651 22.025 1.00 79.88 87 LEU A O 1
ATOM 674 N N . ASP A 1 88 ? -7.003 -0.070 23.273 1.00 81.06 88 ASP A N 1
ATOM 675 C CA . ASP A 1 88 ? -7.623 -0.457 24.547 1.00 81.06 88 ASP A CA 1
ATOM 676 C C . ASP A 1 88 ? -9.147 -0.344 24.479 1.00 81.06 88 ASP A C 1
ATOM 678 O O . ASP A 1 88 ? -9.883 -1.217 24.943 1.00 81.06 88 ASP A O 1
ATOM 682 N N . GLN A 1 89 ? -9.647 0.707 23.824 1.00 81.44 89 GLN A N 1
ATOM 683 C CA . GLN A 1 89 ? -11.080 0.885 23.629 1.00 81.44 89 GLN A CA 1
ATOM 684 C C . GLN A 1 89 ? -11.683 -0.217 22.744 1.00 81.44 89 GLN A C 1
ATOM 686 O O . GLN A 1 89 ? -12.773 -0.707 23.044 1.00 81.44 89 GLN A O 1
ATOM 691 N N . LEU A 1 90 ? -10.977 -0.643 21.688 1.00 78.62 90 LEU A N 1
ATOM 692 C CA . LEU A 1 90 ? -11.378 -1.765 20.834 1.00 78.62 90 LEU A CA 1
ATOM 693 C C . LEU A 1 90 ? -11.440 -3.087 21.603 1.00 78.62 90 LEU A C 1
ATOM 695 O O . LEU A 1 90 ? -12.339 -3.884 21.348 1.00 78.62 90 LEU A O 1
ATOM 699 N N . MET A 1 91 ? -10.523 -3.309 22.546 1.00 79.94 91 MET A N 1
ATOM 700 C CA . MET A 1 91 ? -10.497 -4.516 23.379 1.00 79.94 91 MET A CA 1
ATOM 701 C C . MET A 1 91 ? -11.656 -4.569 24.387 1.00 79.94 91 MET A C 1
ATOM 703 O O . MET A 1 91 ? -12.050 -5.654 24.809 1.00 79.94 91 MET A O 1
ATOM 707 N N . LEU A 1 92 ? -12.222 -3.414 24.752 1.00 82.19 92 LEU A N 1
ATOM 708 C CA . LEU A 1 92 ? -13.363 -3.297 25.669 1.00 82.19 92 LEU A CA 1
ATOM 709 C C . LEU A 1 92 ? -14.731 -3.346 24.964 1.00 82.19 92 LEU A C 1
ATOM 711 O O . LEU A 1 92 ? -15.764 -3.484 25.624 1.00 82.19 92 LEU A O 1
ATOM 715 N N . LEU A 1 93 ? -14.769 -3.210 23.635 1.00 78.25 93 LEU A N 1
ATOM 716 C CA . LEU A 1 93 ? -16.009 -3.260 22.862 1.00 78.25 93 LEU A CA 1
ATOM 717 C C . LEU A 1 93 ? -16.585 -4.692 22.839 1.00 78.25 93 LEU A C 1
ATOM 719 O O . LEU A 1 93 ? -15.844 -5.657 22.677 1.00 78.25 93 LEU A O 1
ATOM 723 N N . PRO A 1 94 ? -17.921 -4.867 22.895 1.00 73.69 94 PRO A N 1
ATOM 724 C CA . PRO A 1 94 ? -18.583 -6.171 22.772 1.00 73.69 94 PRO A CA 1
ATOM 725 C C . PRO A 1 94 ? -18.633 -6.663 21.311 1.00 73.69 94 PRO A C 1
ATOM 727 O O . PRO A 1 94 ? -19.650 -7.178 20.843 1.00 73.69 94 PRO A O 1
ATOM 730 N N . VAL A 1 95 ? -17.553 -6.455 20.559 1.00 75.50 95 VAL A N 1
ATOM 731 C CA . VAL A 1 95 ? -17.394 -6.848 19.157 1.00 75.50 95 VAL A CA 1
ATOM 732 C C . VAL A 1 95 ? -16.203 -7.792 19.070 1.00 75.50 95 VAL A C 1
ATOM 734 O O . VAL A 1 95 ? -15.176 -7.550 19.692 1.00 75.50 95 VAL A O 1
ATOM 737 N N . ALA A 1 96 ? -16.337 -8.870 18.296 1.00 80.50 96 ALA A N 1
ATOM 738 C CA . ALA A 1 96 ? -15.240 -9.809 18.090 1.00 80.50 96 ALA A CA 1
ATOM 739 C C . ALA A 1 96 ? -14.051 -9.077 17.437 1.00 80.50 96 ALA A C 1
ATOM 741 O O . ALA A 1 96 ? -14.216 -8.435 16.392 1.00 80.50 96 ALA A O 1
ATOM 742 N N . LEU A 1 97 ? -12.874 -9.146 18.065 1.00 79.38 97 LEU A N 1
ATOM 743 C CA . LEU A 1 97 ? -11.664 -8.434 17.640 1.00 79.38 97 LEU A CA 1
ATOM 744 C C . LEU A 1 97 ? -11.272 -8.792 16.198 1.00 79.38 97 LEU A C 1
ATOM 746 O O . LEU A 1 97 ? -10.769 -7.957 15.449 1.00 79.38 97 LEU A O 1
ATOM 750 N N . GLU A 1 98 ? -11.586 -10.014 15.777 1.00 84.50 98 GLU A N 1
ATOM 751 C CA . GLU A 1 98 ? -11.366 -10.529 14.431 1.00 84.50 98 GLU A CA 1
ATOM 752 C C . GLU A 1 98 ? -12.058 -9.655 13.379 1.00 84.50 98 GLU A C 1
ATOM 754 O O . GLU A 1 98 ? -11.463 -9.325 12.354 1.00 84.50 98 GLU A O 1
ATOM 759 N N . TRP A 1 99 ? -13.292 -9.210 13.642 1.00 84.75 99 TRP A N 1
ATOM 760 C CA . TRP A 1 99 ? -14.025 -8.343 12.716 1.00 84.75 99 TRP A CA 1
ATOM 761 C C . TRP A 1 99 ? -13.382 -6.969 12.575 1.00 84.75 99 TRP A C 1
ATOM 763 O O . TRP A 1 99 ? -13.378 -6.410 11.478 1.00 84.75 99 TRP A O 1
ATOM 773 N N . ALA A 1 100 ? -12.825 -6.437 13.661 1.00 85.56 100 ALA A N 1
ATOM 774 C CA . ALA A 1 100 ? -12.125 -5.164 13.637 1.00 85.56 100 ALA A CA 1
ATOM 775 C C . ALA A 1 100 ? -10.806 -5.253 12.863 1.00 85.56 100 ALA A C 1
ATOM 777 O O . ALA A 1 100 ? -10.548 -4.411 12.002 1.00 85.56 100 ALA A O 1
ATOM 778 N N . VAL A 1 101 ? -10.018 -6.308 13.092 1.00 87.62 101 VAL A N 1
ATOM 779 C CA . VAL A 1 101 ? -8.756 -6.534 12.372 1.00 87.62 101 VAL A CA 1
ATOM 780 C C . VAL A 1 101 ? -9.006 -6.732 10.878 1.00 87.62 101 VAL A C 1
ATOM 782 O O . VAL A 1 101 ? -8.342 -6.095 10.061 1.00 87.62 101 VAL A O 1
ATOM 785 N N . ILE A 1 102 ? -9.994 -7.550 10.496 1.00 89.06 102 ILE A N 1
ATOM 786 C CA . ILE A 1 102 ? -10.333 -7.762 9.080 1.00 89.06 102 ILE A CA 1
ATOM 787 C C . ILE A 1 102 ? -10.801 -6.449 8.442 1.00 89.06 102 ILE A C 1
ATOM 789 O O . ILE A 1 102 ? -10.340 -6.102 7.355 1.00 89.06 102 ILE A O 1
ATOM 793 N N . ALA A 1 103 ? -11.676 -5.688 9.109 1.00 90.38 103 ALA A N 1
ATOM 794 C CA . ALA A 1 103 ? -12.149 -4.403 8.597 1.00 90.38 103 ALA A CA 1
ATOM 795 C C . ALA A 1 103 ? -10.999 -3.409 8.383 1.00 90.38 103 ALA A C 1
ATOM 797 O O . ALA A 1 103 ? -10.943 -2.761 7.336 1.00 90.38 103 ALA A O 1
ATOM 798 N N . LYS A 1 104 ? -10.058 -3.341 9.330 1.00 90.69 104 LYS A N 1
ATOM 799 C CA . LYS A 1 104 ? -8.858 -2.504 9.247 1.00 90.69 104 LYS A CA 1
ATOM 800 C C . LYS A 1 104 ? -7.943 -2.916 8.099 1.00 90.69 104 LYS A C 1
ATOM 802 O O . LYS A 1 104 ? -7.580 -2.073 7.285 1.00 90.69 104 LYS A O 1
ATOM 807 N N . VAL A 1 105 ? -7.636 -4.206 7.966 1.00 91.69 105 VAL A N 1
ATOM 808 C CA . VAL A 1 105 ? -6.818 -4.730 6.860 1.00 91.69 105 VAL A CA 1
ATOM 809 C C . VAL A 1 105 ? -7.460 -4.426 5.503 1.00 91.69 105 VAL A C 1
ATOM 811 O O . VAL A 1 105 ? -6.783 -3.951 4.592 1.00 91.69 105 VAL A O 1
ATOM 814 N N . CYS A 1 106 ? -8.772 -4.638 5.362 1.00 92.69 106 CYS A N 1
ATOM 815 C CA . CYS A 1 106 ? -9.494 -4.313 4.133 1.00 92.69 106 CYS A CA 1
ATOM 816 C C . CYS A 1 106 ? -9.475 -2.809 3.833 1.00 92.69 106 CYS A C 1
ATOM 818 O O . CYS A 1 106 ? -9.299 -2.414 2.680 1.00 92.69 106 CYS A O 1
ATOM 820 N N . ALA A 1 107 ? -9.667 -1.965 4.848 1.00 92.94 107 ALA A N 1
ATOM 821 C CA . ALA A 1 107 ? -9.636 -0.517 4.692 1.00 92.94 107 ALA A CA 1
ATOM 822 C C . ALA A 1 107 ? -8.243 -0.013 4.304 1.00 92.94 107 ALA A C 1
ATOM 824 O O . ALA A 1 107 ? -8.131 0.843 3.430 1.00 92.94 107 ALA A O 1
ATOM 825 N N . HIS A 1 108 ? -7.188 -0.584 4.887 1.00 92.06 108 HIS A N 1
ATOM 826 C CA . HIS A 1 108 ? -5.801 -0.288 4.534 1.00 92.06 108 HIS A CA 1
ATOM 827 C C . HIS A 1 108 ? -5.485 -0.693 3.095 1.00 92.06 108 HIS A C 1
ATOM 829 O O . HIS A 1 108 ? -4.953 0.098 2.315 1.00 92.06 108 HIS A O 1
ATOM 835 N N . PHE A 1 109 ? -5.893 -1.903 2.703 1.00 92.75 109 PHE A N 1
ATOM 836 C CA . PHE A 1 109 ? -5.775 -2.368 1.325 1.00 92.75 109 PHE A CA 1
ATOM 837 C C . PHE A 1 109 ? -6.470 -1.406 0.345 1.00 92.75 109 PHE A C 1
ATOM 839 O O . PHE A 1 109 ? -5.882 -0.997 -0.656 1.00 92.75 109 PHE A O 1
ATOM 846 N N . ALA A 1 110 ? -7.703 -0.997 0.653 1.00 94.12 110 ALA A N 1
ATOM 847 C CA . ALA A 1 110 ? -8.471 -0.095 -0.196 1.00 94.12 110 ALA A CA 1
ATOM 848 C C . ALA A 1 110 ? -7.908 1.337 -0.225 1.00 94.12 110 ALA A C 1
ATOM 850 O O . ALA A 1 110 ? -7.888 1.967 -1.279 1.00 94.12 110 ALA A O 1
ATOM 851 N N . GLY A 1 111 ? -7.465 1.859 0.917 1.00 92.19 111 GLY A N 1
ATOM 852 C CA . GLY A 1 111 ? -7.036 3.249 1.057 1.00 92.19 111 GLY A CA 1
ATOM 853 C C . GLY A 1 111 ? -5.590 3.513 0.645 1.00 92.19 111 GLY A C 1
ATOM 854 O O . GLY A 1 111 ? -5.285 4.638 0.263 1.00 92.19 111 GLY A O 1
ATOM 855 N N . ILE A 1 112 ? -4.714 2.504 0.683 1.00 92.50 112 ILE A N 1
ATOM 856 C CA . ILE A 1 112 ? -3.290 2.641 0.331 1.00 92.50 112 ILE A CA 1
ATOM 857 C C . ILE A 1 11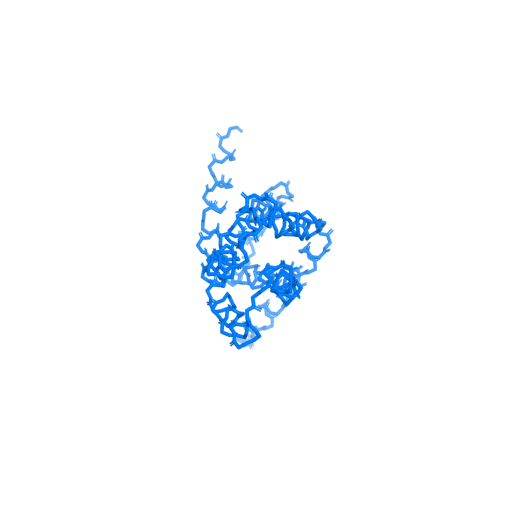2 ? -2.944 1.846 -0.919 1.00 92.50 112 ILE A C 1
ATOM 859 O O . ILE A 1 112 ? -2.384 2.379 -1.876 1.00 92.50 112 ILE A O 1
ATOM 863 N N . LEU A 1 113 ? -3.308 0.570 -0.939 1.00 91.69 113 LEU A N 1
ATOM 864 C CA . LEU A 1 113 ? -2.830 -0.350 -1.961 1.00 91.69 113 LEU A CA 1
ATOM 865 C C . LEU A 1 113 ? -3.542 -0.192 -3.297 1.00 91.69 113 LEU A C 1
ATOM 867 O O . LEU A 1 113 ? -2.892 -0.307 -4.331 1.00 91.69 113 LEU A O 1
ATOM 871 N N . LEU A 1 114 ? -4.837 0.132 -3.303 1.00 94.06 114 LEU A N 1
ATOM 872 C CA . LEU A 1 114 ? -5.527 0.470 -4.550 1.00 94.06 114 LEU A CA 1
ATOM 873 C C . LEU A 1 114 ? -4.929 1.720 -5.222 1.00 94.06 114 LEU A C 1
ATOM 875 O O . LEU A 1 114 ? -4.635 1.633 -6.414 1.00 94.06 114 LEU A O 1
ATOM 879 N N . PRO A 1 115 ? -4.668 2.844 -4.520 1.00 93.94 115 PRO A N 1
ATOM 880 C CA . PRO A 1 115 ? -3.909 3.958 -5.092 1.00 93.94 115 PRO A CA 1
ATO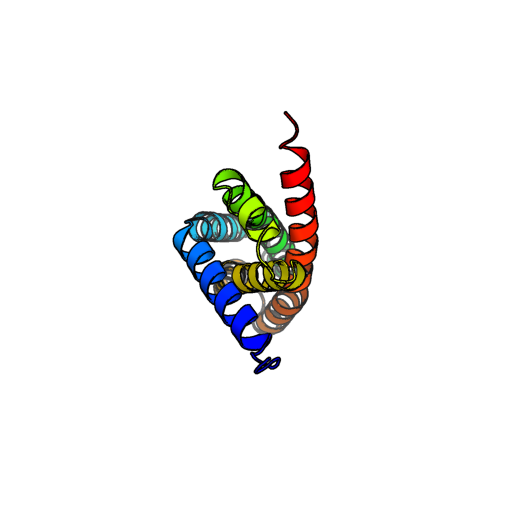M 881 C C . PRO A 1 115 ? -2.522 3.571 -5.621 1.00 93.94 115 PRO A C 1
ATOM 883 O O . PRO A 1 115 ? -2.155 3.987 -6.717 1.00 93.94 115 PRO A O 1
ATOM 886 N N . VAL A 1 116 ? -1.767 2.744 -4.889 1.00 93.38 116 VAL A N 1
ATOM 887 C CA . VAL A 1 116 ? -0.453 2.252 -5.344 1.00 93.38 116 VAL A CA 1
ATOM 888 C C . VAL A 1 116 ? -0.590 1.419 -6.624 1.00 93.38 116 VAL A C 1
ATOM 890 O O . VAL A 1 116 ? 0.142 1.638 -7.587 1.00 93.38 116 VAL A O 1
ATOM 893 N N . LEU A 1 117 ? -1.562 0.505 -6.680 1.00 93.69 117 LEU A N 1
ATOM 894 C CA . LEU A 1 117 ? -1.873 -0.292 -7.870 1.00 93.69 117 LEU A CA 1
ATOM 895 C C . LEU A 1 117 ? -2.321 0.583 -9.046 1.00 93.69 117 LEU A C 1
ATOM 897 O O . LEU A 1 117 ? -1.950 0.315 -10.187 1.00 93.69 117 LEU A O 1
ATOM 901 N N . ALA A 1 118 ? -3.059 1.662 -8.78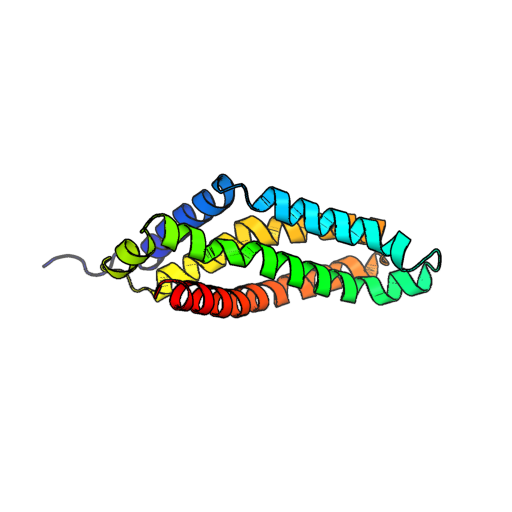2 1.00 93.44 118 ALA A N 1
ATOM 902 C CA . ALA A 1 118 ? -3.468 2.624 -9.799 1.00 93.44 118 ALA A CA 1
ATOM 903 C C . ALA A 1 118 ? -2.279 3.389 -10.413 1.00 93.44 118 ALA A C 1
ATOM 905 O O . ALA A 1 118 ? -2.386 3.851 -11.547 1.00 93.44 118 ALA A O 1
ATOM 906 N N . MET A 1 119 ? -1.132 3.479 -9.725 1.00 91.88 119 MET A N 1
ATOM 907 C CA . MET A 1 119 ? 0.109 4.021 -10.300 1.00 91.88 119 MET A CA 1
ATOM 908 C C . MET A 1 119 ? 0.859 3.020 -11.192 1.00 91.88 119 MET A C 1
ATOM 910 O O . MET A 1 119 ? 1.734 3.420 -11.956 1.00 91.88 119 MET A O 1
ATOM 914 N N . MET A 1 120 ? 0.544 1.725 -11.137 1.00 89.19 120 MET A N 1
ATOM 915 C CA . MET A 1 120 ? 1.295 0.695 -11.868 1.00 89.19 120 MET A CA 1
ATOM 916 C C . MET A 1 120 ? 1.246 0.832 -13.400 1.00 89.19 120 MET A C 1
ATOM 918 O O . MET A 1 120 ? 2.270 0.561 -14.021 1.00 89.19 120 MET A O 1
ATOM 922 N N . PRO A 1 121 ? 0.151 1.278 -14.052 1.00 90.00 121 PRO A N 1
ATOM 923 C CA . PRO A 1 121 ? 0.177 1.576 -15.485 1.00 90.00 121 PRO A CA 1
ATOM 924 C C . PRO A 1 121 ? 1.197 2.664 -15.833 1.00 90.00 121 PRO A C 1
ATOM 926 O O . PRO A 1 121 ? 1.952 2.517 -16.792 1.00 90.00 121 PRO A O 1
ATOM 929 N N . LEU A 1 122 ? 1.272 3.722 -15.016 1.00 91.56 122 LEU A N 1
ATOM 930 C CA . LEU A 1 122 ? 2.285 4.766 -15.160 1.00 91.56 122 LEU A CA 1
ATOM 931 C C . LEU A 1 122 ? 3.688 4.178 -14.960 1.00 91.56 122 LEU A C 1
ATOM 933 O O . LEU A 1 122 ? 4.575 4.419 -15.773 1.00 91.56 122 LEU A O 1
ATOM 937 N N . ALA A 1 123 ? 3.877 3.344 -13.938 1.00 91.50 123 ALA A N 1
ATOM 938 C CA . ALA A 1 123 ? 5.148 2.665 -13.714 1.00 91.50 123 ALA A CA 1
ATOM 939 C C . ALA A 1 123 ? 5.547 1.746 -14.880 1.00 91.50 123 ALA A C 1
ATOM 941 O O . ALA A 1 123 ? 6.713 1.702 -15.258 1.00 91.50 123 ALA A O 1
ATOM 942 N N . GLY A 1 124 ? 4.583 1.064 -15.501 1.00 91.25 124 GLY A N 1
ATOM 943 C CA . GLY A 1 124 ? 4.808 0.242 -16.685 1.00 91.25 124 GLY A CA 1
ATOM 944 C C . GLY A 1 124 ? 5.346 1.044 -17.867 1.00 91.25 124 GLY A C 1
ATOM 945 O O . GLY A 1 124 ? 6.258 0.575 -18.541 1.00 91.25 124 GLY A O 1
ATOM 946 N N . LEU A 1 125 ? 4.853 2.269 -18.070 1.00 90.31 125 LEU A N 1
ATOM 947 C CA . LEU A 1 125 ? 5.376 3.177 -19.095 1.00 90.31 125 LEU A CA 1
ATOM 948 C C . LEU A 1 125 ? 6.820 3.603 -18.794 1.00 90.31 125 LEU A C 1
ATOM 950 O O . LEU A 1 125 ? 7.673 3.530 -19.673 1.00 90.31 125 LEU A O 1
ATOM 954 N N . LEU A 1 126 ? 7.110 3.996 -17.550 1.00 90.62 126 LEU A N 1
ATOM 955 C CA . LEU A 1 126 ? 8.449 4.431 -17.120 1.00 90.62 126 LEU A CA 1
ATOM 956 C C . LEU A 1 126 ? 9.494 3.311 -17.209 1.00 90.62 126 LEU A C 1
ATOM 958 O O . LEU A 1 126 ? 10.642 3.555 -17.570 1.00 90.62 126 LEU A O 1
ATOM 962 N N . LEU A 1 127 ? 9.094 2.082 -16.885 1.00 90.94 127 LEU A N 1
ATOM 963 C CA . LEU A 1 127 ? 9.951 0.896 -16.938 1.00 90.94 127 LEU A CA 1
ATOM 964 C C . LEU A 1 127 ? 9.945 0.223 -18.321 1.00 90.94 127 LEU A C 1
ATOM 966 O O . LEU A 1 127 ? 10.528 -0.848 -18.494 1.00 90.94 127 LEU A O 1
ATOM 970 N N . ASN A 1 128 ? 9.274 0.840 -19.299 1.00 90.06 128 ASN A N 1
ATOM 971 C CA . ASN A 1 128 ? 9.116 0.358 -20.666 1.00 90.06 128 ASN A CA 1
ATOM 972 C C . ASN A 1 128 ? 8.582 -1.084 -20.764 1.00 90.06 128 ASN A C 1
ATOM 974 O O . ASN A 1 128 ? 8.953 -1.835 -21.664 1.00 90.06 128 ASN A O 1
ATOM 978 N N . ILE A 1 129 ? 7.716 -1.492 -19.835 1.00 89.81 129 ILE A N 1
ATOM 979 C CA . ILE A 1 129 ? 7.108 -2.825 -19.799 1.00 89.81 129 ILE A CA 1
ATOM 980 C C . ILE A 1 129 ? 6.319 -3.062 -21.089 1.00 89.81 129 ILE A C 1
ATOM 982 O O . ILE A 1 129 ? 5.588 -2.187 -21.558 1.00 89.81 129 ILE A O 1
ATOM 986 N N . ARG A 1 130 ? 6.432 -4.267 -21.660 1.00 90.75 130 ARG A N 1
ATOM 987 C CA . ARG A 1 130 ? 5.674 -4.603 -22.869 1.00 90.75 130 ARG A CA 1
ATOM 988 C C . ARG A 1 130 ? 4.166 -4.539 -22.581 1.00 90.75 130 ARG A C 1
ATOM 990 O O . ARG A 1 130 ? 3.743 -5.094 -21.559 1.00 90.75 130 ARG A O 1
ATOM 997 N N . PRO A 1 131 ? 3.342 -3.933 -23.454 1.00 88.56 131 PRO A N 1
ATOM 998 C CA . PRO A 1 131 ? 1.912 -3.747 -23.198 1.00 88.56 131 PRO A CA 1
ATOM 999 C C . PRO A 1 131 ? 1.156 -5.041 -22.861 1.00 88.56 131 PRO A C 1
ATOM 1001 O O . PRO A 1 131 ? 0.278 -5.032 -22.001 1.00 88.56 131 PRO A O 1
ATOM 1004 N N . ASP A 1 132 ? 1.540 -6.167 -23.469 1.00 91.19 132 ASP A N 1
ATOM 1005 C CA . ASP A 1 132 ? 0.974 -7.499 -23.211 1.00 91.19 132 ASP A CA 1
ATOM 1006 C C . ASP A 1 132 ? 1.238 -8.010 -21.786 1.00 91.19 132 ASP A C 1
ATOM 1008 O O . ASP A 1 132 ? 0.463 -8.804 -21.256 1.00 91.19 132 ASP A O 1
ATOM 1012 N N . THR A 1 133 ? 2.297 -7.524 -21.134 1.00 90.56 133 THR A N 1
ATOM 1013 C CA . THR A 1 133 ? 2.687 -7.941 -19.779 1.00 90.56 133 THR A CA 1
ATOM 1014 C C . THR A 1 133 ? 2.132 -7.057 -18.663 1.00 90.56 133 THR A C 1
ATOM 1016 O O . THR A 1 133 ? 2.101 -7.494 -17.514 1.00 90.56 133 THR A O 1
ATOM 1019 N N . VAL A 1 134 ? 1.624 -5.859 -18.971 1.00 91.19 134 VAL A N 1
ATOM 1020 C CA . VAL A 1 134 ? 1.107 -4.924 -17.953 1.00 91.19 134 VAL A CA 1
ATOM 1021 C C . VAL A 1 134 ? -0.079 -5.521 -17.192 1.00 91.19 134 VAL A C 1
ATOM 1023 O O . VAL A 1 134 ? -0.095 -5.508 -15.961 1.00 91.19 134 VAL A O 1
ATOM 1026 N N . LEU A 1 135 ? -1.056 -6.084 -17.908 1.00 92.75 135 LEU A N 1
ATOM 1027 C CA . LEU A 1 135 ? -2.258 -6.649 -17.293 1.00 92.75 135 LEU A CA 1
ATOM 1028 C C . LEU A 1 135 ? -1.963 -7.908 -16.448 1.00 92.75 135 LEU A C 1
ATOM 1030 O O . LEU A 1 135 ? -2.435 -7.959 -15.311 1.00 92.75 135 LEU A O 1
ATOM 1034 N N . PRO A 1 136 ? -1.151 -8.883 -16.912 1.00 94.44 136 PRO A N 1
AT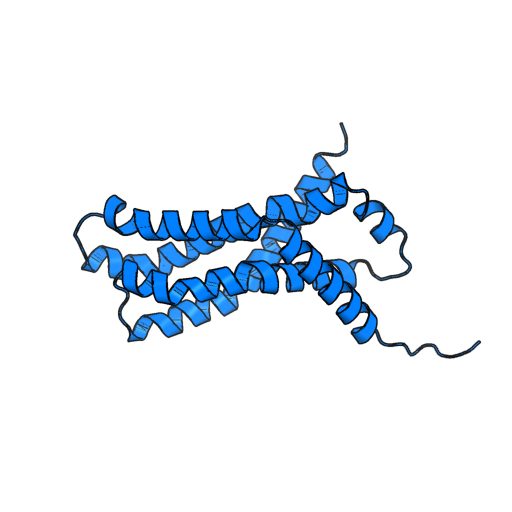OM 1035 C CA . PRO A 1 136 ? -0.686 -9.982 -16.067 1.00 94.44 136 PRO A CA 1
ATOM 1036 C C . PRO A 1 136 ? 0.018 -9.515 -14.789 1.00 94.44 136 PRO A C 1
ATOM 1038 O O . PRO A 1 136 ? -0.278 -10.026 -13.712 1.00 94.44 136 PRO A O 1
ATOM 1041 N N . VAL A 1 137 ? 0.910 -8.521 -14.877 1.00 94.25 137 VAL A N 1
ATOM 1042 C CA . VAL A 1 137 ? 1.626 -7.995 -13.704 1.00 94.25 137 VAL A CA 1
ATOM 1043 C C . VAL A 1 137 ? 0.656 -7.371 -12.708 1.00 94.25 137 VAL A C 1
ATOM 1045 O O . VAL A 1 137 ? 0.687 -7.730 -11.532 1.00 94.25 137 VAL A O 1
ATOM 1048 N N . LEU A 1 138 ? -0.252 -6.514 -13.180 1.00 94.00 138 LEU A N 1
ATOM 1049 C CA . LEU A 1 138 ? -1.324 -5.941 -12.365 1.00 94.00 138 LEU A CA 1
ATOM 1050 C C . LEU A 1 138 ? -2.160 -7.018 -11.673 1.00 94.00 138 LEU A C 1
ATOM 1052 O O . LEU A 1 138 ? -2.422 -6.905 -10.478 1.00 94.00 138 LEU A O 1
ATOM 1056 N N . ALA A 1 139 ? -2.543 -8.071 -12.396 1.00 94.75 139 ALA A N 1
ATOM 1057 C CA . ALA A 1 139 ? -3.301 -9.182 -11.833 1.00 94.75 139 ALA A CA 1
ATOM 1058 C C . ALA A 1 139 ? -2.509 -9.915 -10.740 1.00 94.75 139 ALA A C 1
ATOM 1060 O O . ALA A 1 139 ? -3.065 -10.214 -9.685 1.00 94.75 139 ALA A O 1
ATOM 1061 N N . THR A 1 140 ? -1.207 -10.155 -10.948 1.00 95.31 140 THR A N 1
ATOM 1062 C CA . THR A 1 140 ? -0.359 -10.802 -9.932 1.00 95.31 140 THR A CA 1
ATOM 1063 C C . THR A 1 140 ? -0.210 -9.942 -8.681 1.00 95.31 140 THR A C 1
ATOM 1065 O O . THR A 1 140 ? -0.341 -10.456 -7.572 1.00 95.31 140 THR A O 1
ATOM 1068 N N . LEU A 1 141 ? -0.001 -8.632 -8.848 1.00 94.94 141 LEU A N 1
ATOM 1069 C CA . LEU A 1 141 ? 0.102 -7.690 -7.740 1.00 94.94 141 LEU A CA 1
ATOM 1070 C C . LEU A 1 141 ? -1.225 -7.620 -6.988 1.00 94.94 141 LEU A C 1
ATOM 1072 O O . LEU A 1 141 ? -1.236 -7.764 -5.775 1.00 94.94 141 LEU A O 1
ATOM 1076 N N . LEU A 1 142 ? -2.353 -7.480 -7.686 1.00 93.88 142 LEU A N 1
ATOM 1077 C CA . LEU A 1 142 ? -3.673 -7.421 -7.059 1.00 93.88 142 LEU A CA 1
ATOM 1078 C C . LEU A 1 142 ? -4.016 -8.712 -6.300 1.00 93.88 142 LEU A C 1
ATOM 1080 O O . LEU A 1 142 ? -4.605 -8.642 -5.226 1.00 93.88 142 LEU A O 1
ATOM 1084 N N . ALA A 1 143 ? -3.642 -9.877 -6.833 1.00 93.81 143 ALA A N 1
ATOM 1085 C CA . ALA A 1 143 ? -3.872 -11.161 -6.175 1.00 93.81 143 ALA A CA 1
ATOM 1086 C C . ALA A 1 143 ? -2.960 -11.373 -4.956 1.00 93.81 143 ALA A C 1
ATOM 1088 O O . ALA A 1 143 ? -3.382 -11.949 -3.956 1.00 93.81 143 ALA A O 1
ATOM 1089 N N . GLY A 1 144 ? -1.710 -10.913 -5.028 1.00 92.00 144 GLY A N 1
ATOM 1090 C CA . GLY A 1 144 ? -0.711 -11.129 -3.987 1.00 92.00 144 GLY A CA 1
ATOM 1091 C C . GLY A 1 144 ? -0.691 -10.075 -2.881 1.00 92.00 144 GLY A C 1
ATOM 1092 O O . GLY A 1 144 ? -0.350 -10.367 -1.735 1.00 92.00 144 GLY A O 1
ATOM 1093 N N . ALA A 1 145 ? -1.098 -8.849 -3.192 1.00 92.00 145 ALA A N 1
ATOM 1094 C CA . ALA A 1 145 ? -1.044 -7.733 -2.264 1.00 92.00 145 ALA A CA 1
ATOM 1095 C C . ALA A 1 145 ? -1.945 -7.898 -1.013 1.00 92.00 145 ALA A C 1
ATOM 1097 O O . ALA A 1 145 ? -1.491 -7.520 0.067 1.00 92.00 145 ALA A O 1
ATOM 1098 N N . PRO A 1 146 ? -3.139 -8.535 -1.063 1.00 91.38 146 PRO A N 1
ATOM 1099 C CA . PRO A 1 146 ? -3.900 -8.870 0.143 1.00 91.38 146 PRO A CA 1
ATOM 1100 C C . PRO A 1 146 ? -3.119 -9.770 1.108 1.00 91.38 146 PRO A C 1
ATOM 1102 O O . PRO A 1 146 ? -3.127 -9.534 2.315 1.00 91.38 146 PRO A O 1
ATOM 1105 N N . ALA A 1 147 ? -2.397 -10.765 0.579 1.00 91.62 147 ALA A N 1
ATOM 1106 C CA . ALA A 1 147 ? -1.571 -11.656 1.389 1.00 91.62 147 ALA A CA 1
ATOM 1107 C C . ALA A 1 147 ? -0.402 -10.899 2.039 1.00 91.62 147 ALA A C 1
ATOM 1109 O O . ALA A 1 147 ? -0.128 -11.101 3.221 1.00 91.62 147 ALA A O 1
ATOM 1110 N N . LEU A 1 148 ? 0.241 -9.980 1.305 1.00 92.19 148 LEU A N 1
ATOM 1111 C CA . LEU A 1 148 ? 1.299 -9.121 1.852 1.00 92.19 148 LEU A CA 1
ATOM 1112 C C . LEU A 1 148 ? 0.797 -8.232 2.994 1.00 92.19 148 LEU A C 1
ATOM 1114 O O . LEU A 1 148 ? 1.462 -8.142 4.025 1.00 92.19 148 LEU A O 1
ATOM 1118 N N . VAL A 1 149 ? -0.371 -7.598 2.838 1.00 91.81 149 VAL A N 1
ATOM 1119 C CA . VAL A 1 149 ? -0.948 -6.759 3.900 1.00 91.81 149 VAL A CA 1
ATOM 1120 C C . VAL A 1 149 ? -1.266 -7.596 5.129 1.00 91.81 149 VAL A C 1
ATOM 1122 O O . VAL A 1 149 ? -0.955 -7.168 6.232 1.00 91.81 149 VAL A O 1
ATOM 1125 N N . MET A 1 150 ? -1.839 -8.791 4.967 1.00 90.31 150 MET A N 1
ATOM 1126 C CA . MET A 1 150 ? -2.128 -9.667 6.105 1.00 90.31 150 MET A CA 1
ATOM 1127 C C . MET A 1 150 ? -0.861 -10.114 6.836 1.00 90.31 150 MET A C 1
ATOM 1129 O O . MET A 1 150 ? -0.798 -10.019 8.060 1.00 90.31 150 MET A O 1
ATOM 1133 N N . LEU A 1 151 ? 0.163 -10.557 6.102 1.00 90.06 151 LEU A N 1
ATOM 1134 C CA . LEU A 1 151 ? 1.440 -10.956 6.698 1.00 90.06 151 LEU A CA 1
ATOM 1135 C C . LEU A 1 151 ? 2.099 -9.795 7.441 1.00 90.06 151 LEU A C 1
ATOM 1137 O O . LEU A 1 151 ? 2.555 -9.950 8.573 1.00 90.06 151 LEU A O 1
ATOM 1141 N N . GLY A 1 152 ? 2.119 -8.618 6.827 1.00 88.06 152 GLY A N 1
ATOM 1142 C CA . GLY A 1 152 ? 2.707 -7.450 7.454 1.00 88.06 152 GLY A CA 1
ATOM 1143 C C . GLY A 1 152 ? 1.868 -6.904 8.618 1.00 88.06 152 GLY A C 1
ATOM 1144 O O . GLY A 1 152 ? 2.441 -6.414 9.585 1.00 88.06 152 GLY A O 1
ATOM 1145 N N . ALA A 1 153 ? 0.538 -7.041 8.588 1.00 88.38 153 ALA A N 1
ATOM 1146 C CA . ALA A 1 153 ? -0.339 -6.686 9.703 1.00 88.38 153 ALA A CA 1
ATOM 1147 C C . ALA A 1 153 ? -0.011 -7.498 10.963 1.00 88.38 153 ALA A C 1
ATOM 1149 O O . ALA A 1 153 ? 0.012 -6.940 12.057 1.00 88.38 153 ALA A O 1
ATOM 1150 N N . ILE A 1 154 ? 0.297 -8.791 10.810 1.00 87.44 154 ILE A N 1
ATOM 1151 C CA . ILE A 1 154 ? 0.756 -9.639 11.918 1.00 87.44 154 ILE A CA 1
ATOM 1152 C C . ILE A 1 154 ? 2.064 -9.084 12.495 1.00 87.44 154 ILE A C 1
ATOM 1154 O O . ILE A 1 154 ? 2.169 -8.895 13.705 1.00 87.44 154 ILE A O 1
ATOM 1158 N N . GLY A 1 155 ? 3.041 -8.769 11.638 1.00 85.19 155 GLY A N 1
ATOM 1159 C CA . GLY A 1 155 ? 4.312 -8.179 12.068 1.00 85.19 155 GLY A CA 1
ATOM 1160 C C . GLY A 1 155 ? 4.136 -6.841 12.794 1.00 85.19 155 GLY A C 1
ATOM 1161 O O . GLY A 1 155 ? 4.715 -6.639 13.859 1.00 85.19 155 GLY A O 1
ATOM 1162 N N . ALA A 1 156 ? 3.289 -5.957 12.264 1.00 85.88 156 ALA A N 1
ATOM 1163 C CA . ALA A 1 156 ? 2.991 -4.659 12.863 1.00 85.88 156 ALA A CA 1
ATOM 1164 C C . ALA A 1 156 ? 2.291 -4.789 14.226 1.00 85.88 156 ALA A C 1
ATOM 1166 O O . ALA A 1 156 ? 2.637 -4.069 15.160 1.00 85.88 156 ALA A O 1
ATOM 1167 N N . ALA A 1 157 ? 1.355 -5.732 14.371 1.00 84.00 157 ALA A N 1
ATOM 1168 C CA . ALA A 1 157 ? 0.691 -5.999 15.646 1.00 84.00 157 ALA A CA 1
ATOM 1169 C C . ALA A 1 157 ? 1.675 -6.514 16.713 1.00 84.00 157 ALA A C 1
ATOM 1171 O O . ALA A 1 157 ? 1.636 -6.065 17.857 1.00 84.00 157 ALA A O 1
ATOM 1172 N N . LEU A 1 158 ? 2.593 -7.412 16.335 1.00 83.94 158 LEU A N 1
ATOM 1173 C CA . LEU A 1 158 ? 3.645 -7.902 17.233 1.00 83.94 158 LEU A CA 1
ATOM 1174 C C . LEU A 1 158 ? 4.610 -6.782 17.650 1.00 83.94 158 LEU A C 1
ATOM 1176 O O . LEU A 1 158 ? 4.976 -6.694 18.821 1.00 83.94 158 LEU A O 1
ATOM 1180 N N . ALA A 1 159 ? 4.996 -5.909 16.714 1.00 82.62 159 ALA A N 1
ATOM 1181 C CA . ALA A 1 159 ? 5.875 -4.774 16.991 1.00 82.62 159 ALA A CA 1
ATOM 1182 C C . ALA A 1 159 ? 5.219 -3.742 17.925 1.00 82.62 159 ALA A C 1
ATOM 1184 O O . ALA A 1 159 ? 5.860 -3.278 18.867 1.00 82.62 159 ALA A O 1
ATOM 1185 N N . ALA A 1 160 ? 3.937 -3.433 17.710 1.00 76.88 160 ALA A N 1
ATOM 1186 C CA . ALA A 1 160 ? 3.176 -2.533 18.575 1.00 76.88 160 ALA A CA 1
ATOM 1187 C C . ALA A 1 160 ? 3.039 -3.092 20.004 1.00 76.88 160 ALA A C 1
ATOM 1189 O O . ALA A 1 160 ? 3.232 -2.363 20.972 1.00 76.88 160 ALA A O 1
ATOM 1190 N N . GLY A 1 161 ? 2.789 -4.400 20.150 1.00 70.44 161 GLY A N 1
ATOM 1191 C CA . GLY A 1 161 ? 2.691 -5.048 21.463 1.00 70.44 161 GLY A C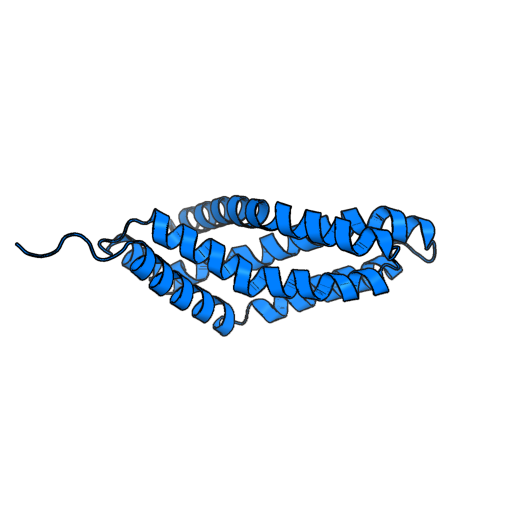A 1
ATOM 1192 C C . GLY A 1 161 ? 4.020 -5.151 22.223 1.00 70.44 161 GLY A C 1
ATOM 1193 O O . GLY A 1 161 ? 4.026 -5.109 23.450 1.00 70.44 161 GLY A O 1
ATOM 1194 N N . GLY A 1 162 ? 5.152 -5.268 21.519 1.00 62.69 162 GLY A N 1
ATOM 1195 C CA . GLY A 1 162 ? 6.484 -5.347 22.133 1.00 62.69 162 GLY A CA 1
ATOM 1196 C C . GLY A 1 162 ? 7.072 -3.996 22.562 1.00 62.69 162 GLY A C 1
ATOM 1197 O O . GLY A 1 162 ? 7.886 -3.956 23.480 1.00 62.69 162 GLY A O 1
ATOM 1198 N N . GLY A 1 163 ? 6.664 -2.896 21.920 1.00 56.41 163 GLY A N 1
ATOM 1199 C CA . GLY A 1 163 ? 7.15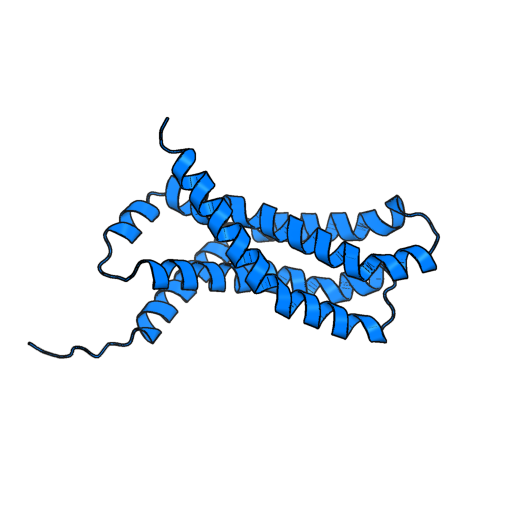4 -1.545 22.220 1.00 56.41 163 GLY A CA 1
ATOM 1200 C C . GLY A 1 163 ? 6.500 -0.863 23.429 1.00 56.41 163 GLY A C 1
ATOM 1201 O O . GLY A 1 163 ? 7.058 0.099 23.941 1.00 56.41 163 GLY A O 1
ATOM 1202 N N . GLY A 1 164 ? 5.348 -1.355 23.901 1.00 47.84 164 GLY A N 1
ATOM 1203 C CA . GLY A 1 164 ? 4.566 -0.755 24.995 1.00 47.84 164 GLY A CA 1
ATOM 1204 C C . GLY A 1 164 ? 4.901 -1.237 26.415 1.00 47.84 164 GLY A C 1
ATOM 1205 O O . GLY A 1 164 ? 4.204 -0.868 27.353 1.00 47.84 164 GLY A O 1
ATOM 1206 N N . ALA A 1 165 ? 5.925 -2.080 26.591 1.00 42.66 165 ALA A N 1
ATOM 1207 C CA . ALA A 1 165 ? 6.336 -2.621 27.895 1.00 42.66 165 ALA A CA 1
ATOM 1208 C C . ALA A 1 165 ? 7.496 -1.844 28.563 1.00 42.66 165 ALA A C 1
ATOM 1210 O O . ALA A 1 165 ? 8.165 -2.393 29.442 1.00 42.66 165 ALA A O 1
ATOM 1211 N N . GLY A 1 166 ? 7.758 -0.606 28.129 1.00 40.66 166 GLY A N 1
ATOM 1212 C CA . GLY A 1 166 ? 8.813 0.275 28.650 1.00 40.66 166 GLY A CA 1
ATOM 1213 C C . GLY A 1 166 ? 8.261 1.530 29.303 1.00 40.66 166 GLY A C 1
ATOM 1214 O O . GLY A 1 166 ? 7.367 2.149 28.687 1.00 40.66 166 GLY A O 1
#

pLDDT: mean 86.0, std 11.23, range [40.66, 95.88]